Protein AF-A0A1B9IHD6-F1 (afdb_monomer)

pLDDT: mean 80.09, std 19.29, range [37.0, 97.44]

Solvent-accessible surface area (backbone atoms only — not comparable to full-atom values): 10256 Å² total; per-residue (Å²): 130,84,58,66,63,62,50,53,50,52,52,51,34,50,52,54,46,57,72,68,50,55,95,62,40,50,76,48,67,56,67,87,90,50,77,65,36,42,37,38,38,40,21,76,75,58,52,36,29,42,44,34,41,34,36,77,64,70,64,43,67,90,24,52,48,75,43,78,44,45,93,80,65,47,75,66,57,47,50,55,46,49,52,52,46,59,56,58,59,68,72,66,47,67,86,49,96,49,44,64,41,49,51,35,62,74,67,50,52,69,70,44,47,67,86,87,67,83,81,82,79,81,76,90,79,82,82,94,77,85,88,80,93,71,89,81,68,84,82,80,80,78,86,75,74,92,82,76,82,71,95,71,85,90,76,87,89,85,129

Mean predicted aligned error: 14.07 Å

Organism: NCBI:txid1331196

Nearest PDB structures (foldseek):
  8jhz-assembly1_A  TM=4.990E-01  e=2.707E+00  Paraclostridium sordellii
  4exr-assembly1_A-2  TM=3.591E-01  e=3.246E+00  Clostridioides difficile 630
  2dc4-assembly1_B  TM=3.440E-01  e=3.055E+00  Pyrococcus horikoshii
  6edw-assembly1_D  TM=2.847E-01  e=9.644E+00  Mycobacterium tuberculosis CDC1551

Foldseek 3Di:
DQDPVLLVLVVVLVVVLQVPADPQKDWDWDDGPDPFIWIKIAGPQQQKIKIWTAGRPPLDLVRIDIAIDGPDDDPVNRVVRVVLVVVLSVPQDSPDSRRPSVSCVPRPSVSRDHPPDDDPPPDDDDDDDDDDDDPPDPPDDDPDDPPPPPVDDDDDDDD

Structure (mmCIF, N/CA/C/O backbone):
data_AF-A0A1B9IHD6-F1
#
_entry.id   AF-A0A1B9IHD6-F1
#
loop_
_atom_site.group_PDB
_atom_site.id
_atom_site.type_symbol
_atom_site.label_atom_id
_atom_site.label_alt_id
_atom_site.label_comp_id
_atom_site.label_asym_id
_atom_site.label_entity_id
_atom_site.label_seq_id
_atom_site.pdbx_PDB_ins_code
_atom_site.Cartn_x
_atom_site.Cartn_y
_atom_site.Cartn_z
_atom_site.occupancy
_atom_site.B_iso_or_equiv
_atom_site.auth_seq_id
_atom_site.auth_comp_id
_atom_site.auth_asym_id
_atom_site.auth_atom_id
_atom_site.pdbx_PDB_model_num
ATOM 1 N N . MET A 1 1 ? 19.466 -14.348 -11.348 1.00 46.62 1 MET A N 1
ATOM 2 C CA . MET A 1 1 ? 20.097 -13.326 -10.492 1.00 46.62 1 MET A CA 1
ATOM 3 C C . MET A 1 1 ? 18.965 -12.397 -10.142 1.00 46.62 1 MET A C 1
ATOM 5 O O . MET A 1 1 ? 18.465 -11.751 -11.043 1.00 46.62 1 MET A O 1
ATOM 9 N N . VAL A 1 2 ? 18.446 -12.488 -8.920 1.00 53.19 2 VAL A N 1
ATOM 10 C CA . VAL A 1 2 ? 17.343 -11.626 -8.483 1.00 53.19 2 VAL A CA 1
ATOM 11 C C . VAL A 1 2 ? 17.921 -10.225 -8.366 1.00 53.19 2 VAL A C 1
ATOM 13 O O . VAL A 1 2 ? 18.936 -10.043 -7.688 1.00 53.19 2 VAL A O 1
ATOM 16 N N . ASP A 1 3 ? 17.364 -9.274 -9.105 1.00 63.50 3 ASP A N 1
ATOM 17 C CA . ASP A 1 3 ? 17.973 -7.961 -9.245 1.00 63.50 3 ASP A CA 1
ATOM 18 C C . ASP A 1 3 ? 17.914 -7.236 -7.907 1.00 63.50 3 ASP A C 1
ATOM 20 O O . ASP A 1 3 ? 16.843 -6.895 -7.410 1.00 63.50 3 ASP A O 1
ATOM 24 N N . LYS A 1 4 ? 19.085 -6.992 -7.314 1.00 68.81 4 LYS A N 1
ATOM 25 C CA . LYS A 1 4 ? 19.250 -6.141 -6.129 1.00 68.81 4 LYS A CA 1
ATOM 26 C C . LYS A 1 4 ? 18.485 -4.814 -6.280 1.00 68.81 4 LYS A C 1
ATOM 28 O O . LYS A 1 4 ? 17.885 -4.356 -5.320 1.00 68.81 4 LYS A O 1
ATOM 33 N N . ALA A 1 5 ? 18.417 -4.295 -7.508 1.00 70.62 5 ALA A N 1
ATOM 34 C CA . ALA A 1 5 ? 17.622 -3.129 -7.877 1.00 70.62 5 ALA A CA 1
ATOM 35 C C . ALA A 1 5 ? 16.144 -3.242 -7.461 1.00 70.62 5 ALA A C 1
ATOM 37 O O . ALA A 1 5 ? 15.618 -2.307 -6.887 1.00 70.62 5 ALA A O 1
ATOM 38 N N . THR A 1 6 ? 15.491 -4.396 -7.640 1.00 80.56 6 THR A N 1
ATOM 39 C CA . THR A 1 6 ? 14.076 -4.568 -7.240 1.00 80.56 6 THR A CA 1
ATOM 40 C C . THR A 1 6 ? 13.860 -4.527 -5.727 1.00 80.56 6 THR A C 1
ATOM 42 O O . THR A 1 6 ? 12.798 -4.112 -5.270 1.00 80.56 6 THR A O 1
ATOM 45 N N . HIS A 1 7 ? 14.859 -4.947 -4.944 1.00 82.31 7 HIS A N 1
ATOM 46 C CA . HIS A 1 7 ? 14.810 -4.850 -3.487 1.00 82.31 7 HIS A CA 1
ATOM 47 C C . HIS A 1 7 ? 15.068 -3.417 -3.013 1.00 82.31 7 HIS A C 1
ATOM 49 O O . HIS A 1 7 ? 14.398 -2.957 -2.095 1.00 82.31 7 HIS A O 1
ATOM 55 N N . ASP A 1 8 ? 16.010 -2.724 -3.653 1.00 85.12 8 ASP A N 1
ATOM 56 C CA . ASP A 1 8 ? 16.311 -1.322 -3.365 1.00 85.12 8 ASP A CA 1
ATOM 57 C C . ASP A 1 8 ? 15.113 -0.417 -3.756 1.00 85.12 8 ASP A C 1
ATOM 59 O O . ASP A 1 8 ? 14.762 0.498 -3.009 1.00 85.12 8 ASP A O 1
ATOM 63 N N . ASP A 1 9 ? 14.427 -0.719 -4.868 1.00 89.94 9 ASP A N 1
ATOM 64 C CA . ASP A 1 9 ? 13.202 -0.035 -5.315 1.00 89.94 9 ASP A CA 1
ATOM 65 C C . ASP A 1 9 ? 12.080 -0.165 -4.272 1.00 89.94 9 ASP A C 1
ATOM 67 O O . ASP A 1 9 ? 11.528 0.840 -3.826 1.00 89.94 9 ASP A O 1
ATOM 71 N N . ILE A 1 10 ? 11.764 -1.391 -3.825 1.00 92.56 10 ILE A N 1
ATOM 72 C CA . ILE A 1 10 ? 10.692 -1.595 -2.837 1.00 92.56 10 ILE A CA 1
ATOM 73 C C . ILE A 1 10 ? 11.039 -0.997 -1.473 1.00 92.56 10 ILE A C 1
ATOM 75 O O . ILE A 1 10 ? 10.157 -0.451 -0.813 1.00 92.56 10 ILE A O 1
ATOM 79 N N . ASP A 1 11 ? 12.303 -1.063 -1.049 1.00 93.25 11 ASP A N 1
ATOM 80 C CA . ASP A 1 11 ? 12.736 -0.455 0.210 1.00 93.25 11 ASP A CA 1
ATOM 81 C C . ASP A 1 11 ? 12.596 1.081 0.138 1.00 93.25 11 ASP A C 1
ATOM 83 O O . ASP A 1 11 ? 12.088 1.692 1.078 1.00 93.25 11 ASP A O 1
ATOM 87 N N . THR A 1 12 ? 12.908 1.695 -1.010 1.00 94.38 12 THR A N 1
ATOM 88 C CA . THR A 1 12 ? 12.672 3.131 -1.256 1.00 94.38 12 THR A CA 1
ATOM 89 C C . THR A 1 12 ? 11.180 3.477 -1.208 1.00 94.38 12 THR A C 1
ATOM 91 O O . THR A 1 12 ? 10.777 4.449 -0.569 1.00 94.38 12 THR A O 1
ATOM 94 N N . GLU A 1 13 ? 10.323 2.675 -1.843 1.00 95.88 13 GLU A N 1
ATOM 95 C CA . GLU A 1 13 ? 8.875 2.904 -1.802 1.00 95.88 13 GLU A CA 1
ATOM 96 C C . GLU A 1 13 ? 8.305 2.755 -0.394 1.00 95.88 13 GLU A C 1
ATOM 98 O O . GLU A 1 13 ? 7.447 3.540 0.004 1.00 95.88 13 GLU A O 1
ATOM 103 N N . LEU A 1 14 ? 8.805 1.806 0.396 1.00 95.62 14 LEU A N 1
ATOM 104 C CA . LEU A 1 14 ? 8.427 1.655 1.800 1.00 95.62 14 LEU A CA 1
ATOM 105 C C . LEU A 1 14 ? 8.790 2.885 2.638 1.00 95.62 14 LEU A C 1
ATOM 107 O O . LEU A 1 14 ? 8.002 3.294 3.498 1.00 95.62 14 LEU A O 1
ATOM 111 N N . GLU A 1 15 ? 9.934 3.518 2.377 1.00 96.38 15 GLU A N 1
ATOM 112 C CA . GLU A 1 15 ? 10.299 4.789 3.010 1.00 96.38 15 GLU A CA 1
ATOM 113 C C . GLU A 1 15 ? 9.331 5.919 2.623 1.00 96.38 15 GLU A C 1
ATOM 115 O O . GLU A 1 15 ? 8.877 6.672 3.490 1.00 96.38 15 GLU A O 1
ATOM 120 N N . LEU A 1 16 ? 8.937 6.008 1.349 1.00 97.31 16 LEU A N 1
ATOM 121 C CA . LEU A 1 16 ? 7.955 6.996 0.883 1.00 97.31 16 LEU A CA 1
ATOM 122 C C . LEU A 1 16 ? 6.565 6.765 1.494 1.00 97.31 16 LEU A C 1
ATOM 124 O O . LEU A 1 16 ? 5.927 7.710 1.970 1.00 97.31 16 LEU A O 1
ATOM 128 N N . ILE A 1 17 ? 6.107 5.509 1.520 1.00 96.88 17 ILE A N 1
ATOM 129 C CA . ILE A 1 17 ? 4.826 5.116 2.119 1.00 96.88 17 ILE A CA 1
ATOM 130 C C . ILE A 1 17 ? 4.837 5.461 3.606 1.00 96.88 17 ILE A C 1
ATOM 132 O O . ILE A 1 17 ? 3.937 6.156 4.068 1.00 96.88 17 ILE A O 1
ATOM 136 N N . SER A 1 18 ? 5.862 5.029 4.348 1.00 96.06 18 SER A N 1
ATOM 137 C CA . SER A 1 18 ? 5.968 5.286 5.790 1.00 96.06 18 SER A CA 1
ATOM 138 C C . SER A 1 18 ? 6.022 6.779 6.123 1.00 96.06 18 SER A C 1
ATOM 140 O O . SER A 1 18 ? 5.405 7.203 7.097 1.00 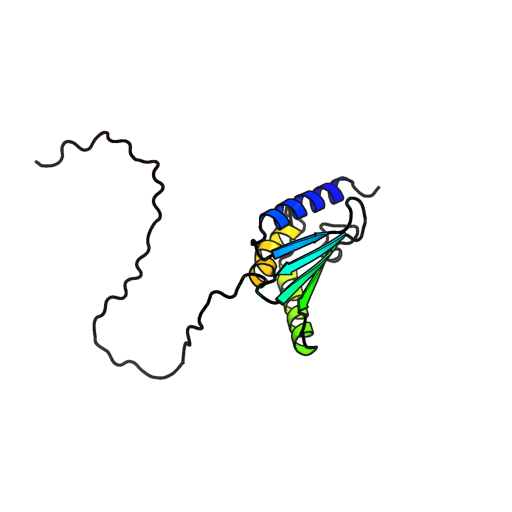96.06 18 SER A O 1
ATOM 142 N N . SER A 1 19 ? 6.671 7.586 5.281 1.00 96.44 19 SER A N 1
ATOM 143 C CA . SER A 1 19 ? 6.718 9.048 5.420 1.00 96.44 19 SER A CA 1
ATOM 144 C C . SER A 1 19 ? 5.376 9.735 5.138 1.00 96.44 19 SER A C 1
ATOM 146 O O . SER A 1 19 ? 5.167 10.868 5.567 1.00 96.44 19 SER A O 1
ATOM 148 N N . SER A 1 20 ? 4.476 9.066 4.415 1.00 95.38 20 SER A N 1
ATOM 149 C CA . SER A 1 20 ? 3.153 9.587 4.047 1.00 95.38 20 SER A CA 1
ATOM 150 C C . SER A 1 20 ? 2.046 9.174 5.018 1.00 95.38 20 SER A C 1
ATOM 152 O O . SER A 1 20 ? 0.921 9.658 4.894 1.00 95.38 20 SER A O 1
ATOM 154 N N . LEU A 1 21 ? 2.347 8.284 5.967 1.00 94.75 21 LEU A N 1
ATOM 155 C CA . LEU A 1 21 ? 1.380 7.816 6.951 1.00 94.75 21 LEU A CA 1
ATOM 156 C C . LEU A 1 21 ? 1.012 8.905 7.957 1.00 94.75 21 LEU A C 1
ATOM 158 O O . LEU A 1 21 ? 1.836 9.719 8.383 1.00 94.75 21 LEU A O 1
ATOM 162 N N . LEU A 1 22 ? -0.249 8.886 8.380 1.00 93.06 22 LEU A N 1
ATOM 163 C CA . LEU A 1 22 ? -0.729 9.739 9.458 1.00 93.06 22 LEU A CA 1
ATOM 164 C C . LEU A 1 22 ? -0.180 9.273 10.821 1.00 93.06 22 LEU A C 1
ATOM 166 O O . LEU A 1 22 ? 0.178 8.111 10.985 1.00 93.06 22 LEU A O 1
ATOM 170 N N . PRO A 1 23 ? -0.173 10.132 11.861 1.00 92.12 23 PRO A N 1
ATOM 171 C CA . PRO A 1 23 ? 0.338 9.753 13.184 1.00 92.12 23 PRO A CA 1
ATOM 172 C C . PRO A 1 23 ? -0.350 8.540 13.838 1.00 92.12 23 PRO A C 1
ATOM 174 O O . PRO A 1 23 ? 0.251 7.885 14.688 1.00 92.12 23 PRO A O 1
ATOM 177 N N . ALA A 1 24 ? -1.607 8.265 13.472 1.00 91.75 24 ALA A N 1
ATOM 178 C CA . ALA A 1 24 ? -2.390 7.121 13.951 1.00 91.75 24 ALA A CA 1
ATOM 179 C C . ALA A 1 24 ? -2.210 5.853 13.092 1.00 91.75 24 ALA A C 1
ATOM 181 O O . ALA A 1 24 ? -2.801 4.810 13.386 1.00 91.75 24 ALA A O 1
ATOM 182 N N . GLU A 1 25 ? -1.410 5.940 12.029 1.00 94.31 25 GLU A N 1
ATOM 183 C CA . GLU A 1 25 ? -1.130 4.861 11.093 1.00 94.31 25 GLU A CA 1
ATOM 184 C C . GLU A 1 25 ? 0.277 4.310 11.332 1.00 94.31 25 GLU A C 1
ATOM 186 O O . GLU A 1 25 ? 1.223 5.035 11.645 1.00 94.31 25 GLU A O 1
ATOM 191 N N . ARG A 1 26 ? 0.425 2.991 11.211 1.00 94.31 26 ARG A N 1
ATOM 192 C CA . ARG A 1 26 ? 1.698 2.300 11.440 1.00 94.31 26 ARG A CA 1
ATOM 193 C C . ARG A 1 26 ? 1.961 1.308 10.326 1.00 94.31 26 ARG A C 1
ATOM 195 O O . ARG A 1 26 ? 1.081 0.505 10.021 1.00 94.31 26 ARG A O 1
ATOM 202 N N . LEU A 1 27 ? 3.179 1.342 9.788 1.00 96.38 27 LEU A N 1
ATOM 203 C CA . LEU A 1 27 ? 3.693 0.371 8.827 1.00 96.38 27 LEU A CA 1
ATOM 204 C C . LEU A 1 27 ? 4.585 -0.652 9.530 1.00 96.38 27 LEU A C 1
ATOM 206 O O . LEU A 1 27 ? 5.470 -0.285 10.304 1.00 96.38 27 LEU A O 1
ATOM 210 N N . THR A 1 28 ? 4.393 -1.924 9.211 1.00 95.56 28 THR A N 1
ATOM 211 C CA . THR A 1 28 ? 5.326 -3.007 9.532 1.00 95.56 28 THR A CA 1
ATOM 212 C C . THR A 1 28 ? 5.640 -3.786 8.265 1.00 95.56 28 THR A C 1
ATOM 214 O O . THR A 1 28 ? 4.727 -4.101 7.508 1.00 95.56 28 THR A O 1
ATOM 217 N N . SER A 1 29 ? 6.909 -4.109 8.032 1.00 93.94 29 SER A N 1
ATOM 218 C CA . SER A 1 29 ? 7.351 -4.880 6.868 1.00 93.94 29 SER A CA 1
ATOM 219 C C . SER A 1 29 ? 8.251 -6.048 7.272 1.00 93.94 29 SER A C 1
ATOM 221 O O . SER A 1 29 ? 8.866 -6.041 8.341 1.00 93.94 29 SER A O 1
ATOM 223 N N . SER A 1 30 ? 8.318 -7.069 6.418 1.00 90.62 30 SER A N 1
ATOM 224 C CA . SER A 1 30 ? 9.293 -8.156 6.535 1.00 90.62 30 SER A CA 1
ATOM 225 C C . SER A 1 30 ? 10.723 -7.686 6.225 1.00 90.62 30 SER A C 1
ATOM 227 O O . SER A 1 30 ? 10.933 -6.639 5.610 1.00 90.62 30 SER A O 1
ATOM 229 N N . GLU A 1 31 ? 11.716 -8.486 6.628 1.00 86.69 31 GLU A N 1
ATOM 230 C CA . GLU A 1 31 ? 13.141 -8.157 6.485 1.00 86.69 31 GLU A CA 1
ATOM 231 C C . GLU A 1 31 ? 13.563 -7.846 5.041 1.00 86.69 31 GLU A C 1
ATOM 233 O O . GLU A 1 31 ? 13.127 -8.499 4.080 1.00 86.69 31 GLU A O 1
ATOM 238 N N . SER A 1 32 ? 14.478 -6.879 4.910 1.00 85.00 32 SER A N 1
ATOM 239 C CA . SER A 1 32 ? 15.085 -6.519 3.632 1.00 85.00 32 SER A CA 1
ATOM 240 C C . SER A 1 32 ? 15.811 -7.675 2.957 1.00 85.00 32 SER A C 1
ATOM 242 O O . SER A 1 32 ? 16.500 -8.459 3.602 1.00 85.00 32 SER A O 1
ATOM 244 N N . GLY A 1 33 ? 15.652 -7.784 1.635 1.00 82.12 33 GLY A N 1
ATOM 245 C CA . GLY A 1 33 ? 16.302 -8.827 0.833 1.00 82.12 33 GLY A CA 1
ATOM 246 C C . GLY A 1 33 ? 15.580 -10.181 0.786 1.00 82.12 33 GLY A C 1
ATOM 247 O O . GLY A 1 33 ? 16.141 -11.131 0.242 1.00 82.12 33 GLY A O 1
ATOM 248 N N . SER A 1 34 ? 14.375 -10.294 1.357 1.00 85.69 34 SER A N 1
ATOM 249 C CA . SER A 1 34 ? 13.582 -11.531 1.342 1.00 85.69 34 SER A CA 1
ATOM 250 C C . SER A 1 34 ? 12.297 -11.391 0.520 1.00 85.69 3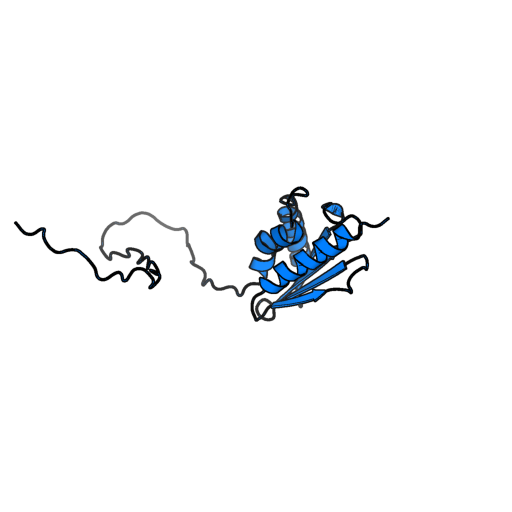4 SER A C 1
ATOM 252 O O . SER A 1 34 ? 11.670 -10.334 0.516 1.00 85.69 34 SER A O 1
ATOM 254 N N . TRP A 1 35 ? 11.904 -12.467 -0.170 1.00 88.62 35 TRP A N 1
ATOM 255 C CA . TRP A 1 35 ? 10.606 -12.596 -0.839 1.00 88.62 35 TRP A CA 1
ATOM 256 C C . TRP A 1 35 ? 9.792 -13.739 -0.210 1.00 88.62 35 TRP A C 1
ATOM 258 O O . TRP A 1 35 ? 10.380 -14.759 0.164 1.00 88.62 35 TRP A O 1
ATOM 268 N N . PRO A 1 36 ? 8.453 -13.629 -0.151 1.00 92.44 36 PRO A N 1
ATOM 269 C CA . PRO A 1 36 ? 7.670 -12.425 -0.429 1.00 92.44 36 PRO A CA 1
ATOM 270 C C . PRO A 1 36 ? 7.896 -11.330 0.622 1.00 92.44 36 PRO A C 1
ATOM 272 O O . PRO A 1 36 ? 8.151 -11.616 1.793 1.00 92.44 36 PRO A O 1
ATOM 275 N N . ARG A 1 37 ? 7.759 -10.071 0.206 1.00 92.88 37 ARG A N 1
ATOM 276 C CA . ARG A 1 37 ? 7.709 -8.921 1.105 1.00 92.88 37 ARG A CA 1
ATOM 277 C C . ARG A 1 37 ? 6.289 -8.751 1.608 1.00 92.88 37 ARG A C 1
ATOM 279 O O . ARG A 1 37 ? 5.375 -8.488 0.829 1.00 92.88 37 ARG A O 1
ATOM 286 N N . VAL A 1 38 ? 6.113 -8.903 2.912 1.00 95.81 38 VAL A N 1
ATOM 287 C CA . VAL A 1 38 ? 4.820 -8.702 3.567 1.00 95.81 38 VAL A CA 1
ATOM 288 C C . VAL A 1 38 ? 4.839 -7.342 4.239 1.00 95.81 38 VAL A C 1
ATOM 290 O O . VAL A 1 38 ? 5.748 -7.055 5.016 1.00 95.81 38 VAL A O 1
ATOM 293 N N . ILE A 1 39 ? 3.861 -6.506 3.908 1.00 96.62 39 ILE A N 1
ATOM 294 C CA . ILE A 1 39 ? 3.733 -5.133 4.385 1.00 96.62 39 ILE A CA 1
ATOM 295 C C . ILE A 1 39 ? 2.338 -4.986 4.978 1.00 96.62 39 ILE A C 1
ATOM 297 O O . ILE A 1 39 ? 1.335 -5.233 4.314 1.00 96.62 39 ILE A O 1
ATOM 301 N N . ASP A 1 40 ? 2.272 -4.555 6.224 1.00 97.00 40 ASP A N 1
ATOM 302 C CA . ASP A 1 40 ? 1.033 -4.316 6.946 1.00 97.00 40 ASP A CA 1
ATOM 303 C C . ASP A 1 40 ? 0.955 -2.844 7.335 1.00 97.00 40 ASP A C 1
ATOM 305 O O . ASP A 1 40 ? 1.877 -2.304 7.947 1.00 97.00 40 ASP A O 1
ATOM 309 N N . ILE A 1 41 ? -0.156 -2.197 6.990 1.00 96.62 41 ILE A N 1
ATOM 310 C CA . ILE A 1 41 ? -0.459 -0.825 7.396 1.00 96.62 41 ILE A CA 1
ATOM 3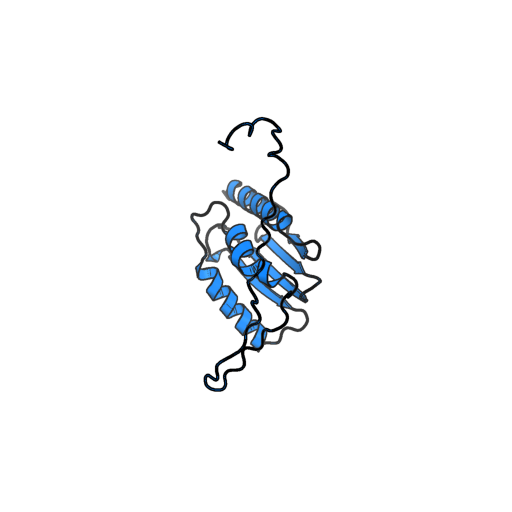11 C C . ILE A 1 41 ? -1.722 -0.865 8.240 1.00 96.62 41 ILE A C 1
ATOM 313 O O . ILE A 1 41 ? -2.786 -1.265 7.774 1.00 96.62 41 ILE A O 1
ATOM 317 N N . THR A 1 42 ? -1.614 -0.462 9.496 1.00 94.31 42 THR A N 1
ATOM 318 C CA . THR A 1 42 ? -2.723 -0.484 10.457 1.00 94.31 42 THR A CA 1
ATOM 319 C C . THR A 1 42 ? -3.080 0.934 10.868 1.00 94.31 42 THR A C 1
ATOM 321 O O . THR A 1 42 ? -2.183 1.754 11.044 1.00 94.31 42 THR A O 1
ATOM 324 N N . SER A 1 43 ? -4.373 1.220 11.026 1.00 91.38 43 SER A N 1
ATOM 325 C CA . SER A 1 43 ? -4.865 2.504 11.533 1.00 91.38 43 SER A CA 1
ATOM 326 C C . SER A 1 43 ? -5.665 2.295 12.814 1.00 91.38 43 SER A C 1
ATOM 328 O O . SER A 1 43 ? -6.609 1.497 12.862 1.00 91.38 43 SER A O 1
ATOM 330 N N . GLU A 1 44 ? -5.282 3.017 13.867 1.00 87.00 44 GLU A N 1
ATOM 331 C CA . GLU A 1 44 ? -5.978 2.982 15.157 1.00 87.00 44 GLU A CA 1
ATOM 332 C C . GLU A 1 44 ? -7.358 3.672 15.080 1.00 87.00 44 GLU A C 1
ATOM 334 O O . GLU A 1 44 ? -8.277 3.298 15.815 1.00 87.00 44 GLU A O 1
ATOM 339 N N . ASP A 1 45 ? -7.539 4.602 14.135 1.00 87.19 45 ASP A N 1
ATOM 340 C CA . ASP A 1 45 ? -8.737 5.440 14.021 1.00 87.19 45 ASP A CA 1
ATOM 341 C C . ASP A 1 45 ? -9.903 4.734 13.311 1.00 87.19 45 ASP A C 1
ATOM 343 O O . ASP A 1 45 ? -11.047 4.785 13.771 1.00 87.19 45 ASP A O 1
ATOM 347 N N . CYS A 1 46 ? -9.640 4.053 12.190 1.00 84.12 46 CYS A N 1
ATOM 348 C CA . CYS A 1 46 ? -10.695 3.475 11.345 1.00 84.12 46 CYS A CA 1
ATOM 349 C C . CYS A 1 46 ? -10.897 1.961 11.535 1.00 84.12 46 CYS A C 1
ATOM 351 O O . CYS A 1 46 ? -11.822 1.388 10.957 1.00 84.12 46 CYS A O 1
ATOM 353 N N . LYS A 1 47 ? -10.068 1.298 12.360 1.00 85.12 47 LYS A N 1
ATOM 354 C CA . LYS A 1 47 ? -10.072 -0.167 12.592 1.00 85.12 47 LYS A CA 1
ATOM 355 C C . LYS A 1 47 ? -9.898 -1.009 11.318 1.00 85.12 47 LYS A C 1
ATOM 357 O O . LYS A 1 47 ? -10.169 -2.217 11.345 1.00 85.12 47 LYS A O 1
ATOM 362 N N . LEU A 1 48 ? -9.469 -0.383 10.225 1.00 91.44 48 LEU A N 1
ATOM 363 C CA . LEU A 1 48 ? -9.055 -1.040 8.997 1.00 91.44 48 LEU A CA 1
ATOM 364 C C . LEU A 1 48 ? -7.538 -1.224 9.004 1.00 91.44 48 LEU A C 1
ATOM 366 O O . LEU A 1 48 ? -6.787 -0.471 9.630 1.00 91.44 48 LEU A O 1
ATOM 370 N N . SER A 1 49 ? -7.094 -2.237 8.280 1.00 94.44 49 SER A N 1
ATOM 371 C CA . SER A 1 49 ? -5.692 -2.477 7.994 1.00 94.44 49 SER A CA 1
ATOM 372 C C . SER A 1 49 ? -5.521 -2.928 6.553 1.00 94.44 49 SER A C 1
ATOM 374 O O . SER A 1 49 ? -6.353 -3.663 6.022 1.00 94.44 49 SER A O 1
ATOM 376 N N . LEU A 1 50 ? -4.431 -2.513 5.928 1.00 96.62 50 LEU A N 1
ATOM 377 C CA . LEU A 1 50 ? -3.999 -2.985 4.623 1.00 96.62 50 LEU A CA 1
ATOM 378 C C . LEU A 1 50 ? -2.943 -4.061 4.829 1.00 96.62 50 LEU A C 1
ATOM 380 O O . LEU A 1 50 ? -1.999 -3.857 5.582 1.00 96.62 50 LEU A O 1
ATOM 384 N N . HIS A 1 51 ? -3.110 -5.182 4.146 1.00 97.00 51 HIS A N 1
ATOM 385 C CA . HIS A 1 51 ? -2.144 -6.265 4.091 1.00 97.00 51 HIS A CA 1
ATOM 386 C C . HIS A 1 51 ? -1.696 -6.416 2.644 1.00 97.00 51 HIS A C 1
ATOM 388 O O . HIS A 1 51 ? -2.504 -6.743 1.775 1.00 97.00 51 HIS A O 1
ATOM 394 N N . ILE A 1 52 ? -0.428 -6.138 2.381 1.00 97.44 52 ILE A N 1
ATOM 395 C CA . ILE A 1 52 ? 0.167 -6.176 1.055 1.00 97.44 52 ILE A CA 1
ATOM 396 C C . ILE A 1 52 ? 1.204 -7.291 1.030 1.00 97.44 52 ILE A C 1
ATOM 398 O O . ILE A 1 52 ? 2.097 -7.351 1.872 1.00 97.44 52 ILE A O 1
ATOM 402 N N . ASN A 1 53 ? 1.088 -8.170 0.046 1.00 96.69 53 ASN A N 1
ATOM 403 C CA . ASN A 1 53 ? 2.063 -9.202 -0.241 1.00 96.69 53 ASN A CA 1
ATOM 404 C C . ASN A 1 53 ? 2.670 -8.918 -1.613 1.00 96.69 53 ASN A C 1
ATOM 406 O O . ASN A 1 53 ? 1.957 -8.873 -2.615 1.00 96.69 53 ASN A O 1
ATOM 410 N N . VAL A 1 54 ? 3.978 -8.701 -1.636 1.00 95.56 54 VAL A N 1
ATOM 411 C CA . VAL A 1 54 ? 4.740 -8.486 -2.858 1.00 95.56 54 VAL A CA 1
ATOM 412 C C . VAL A 1 54 ? 5.660 -9.674 -3.076 1.00 95.56 54 VAL A C 1
ATOM 414 O O . VAL A 1 54 ? 6.548 -9.949 -2.273 1.00 95.56 54 VAL A O 1
ATOM 417 N N . ASN A 1 55 ? 5.444 -10.388 -4.169 1.00 93.88 55 ASN A N 1
ATOM 418 C CA . ASN A 1 55 ? 6.227 -11.547 -4.560 1.00 93.88 55 ASN A CA 1
ATOM 419 C C . ASN A 1 55 ? 7.453 -11.147 -5.390 1.00 93.88 55 ASN A C 1
ATOM 421 O O . ASN A 1 55 ? 7.620 -10.000 -5.808 1.00 93.88 55 ASN A O 1
ATOM 425 N N . GLU A 1 56 ? 8.301 -12.138 -5.656 1.00 90.31 56 GLU A N 1
ATOM 426 C CA . GLU A 1 56 ? 9.375 -12.007 -6.634 1.00 90.31 56 GLU A CA 1
ATOM 427 C C . GLU A 1 56 ? 8.806 -11.611 -8.013 1.00 90.31 56 GLU A C 1
ATOM 429 O O . GLU A 1 56 ? 7.751 -12.097 -8.421 1.00 90.31 56 GLU A O 1
ATOM 434 N N . GLY A 1 57 ? 9.502 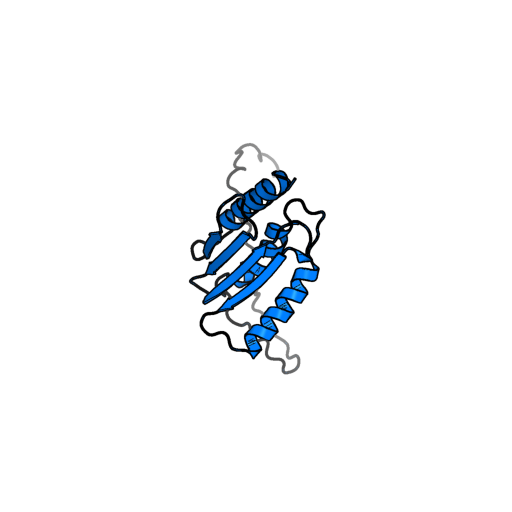-10.721 -8.729 1.00 87.31 57 GLY A N 1
ATOM 435 C CA . GLY A 1 57 ? 8.991 -10.116 -9.970 1.00 87.31 57 GLY A CA 1
ATOM 436 C C . GLY A 1 57 ? 8.246 -8.795 -9.757 1.00 87.31 57 GLY A C 1
ATOM 437 O O . GLY A 1 57 ? 7.417 -8.413 -10.582 1.00 87.31 57 GLY A O 1
ATOM 438 N N . TYR A 1 58 ? 8.538 -8.107 -8.649 1.00 88.38 58 TYR A N 1
ATOM 439 C CA . TYR A 1 58 ? 8.033 -6.772 -8.342 1.00 88.38 58 TYR A CA 1
ATOM 440 C C . TYR A 1 58 ? 8.122 -5.810 -9.542 1.00 88.38 58 TYR A C 1
ATOM 442 O O . TYR A 1 58 ? 9.069 -5.884 -10.325 1.00 88.38 58 TYR A O 1
ATOM 450 N N . ARG A 1 59 ? 7.131 -4.910 -9.639 1.00 88.12 59 ARG A N 1
ATOM 451 C CA . ARG A 1 59 ? 6.666 -4.111 -10.798 1.00 88.12 59 ARG A CA 1
ATOM 452 C C . ARG A 1 59 ? 5.563 -4.763 -11.628 1.00 88.12 59 ARG A C 1
ATOM 454 O O . ARG A 1 59 ? 4.675 -4.041 -12.075 1.00 88.12 59 ARG A O 1
ATOM 461 N N . VAL A 1 60 ? 5.537 -6.092 -11.752 1.00 92.56 60 VAL A N 1
ATOM 462 C CA . VAL A 1 60 ? 4.408 -6.774 -12.406 1.00 92.56 60 VAL A CA 1
ATOM 463 C C . VAL A 1 60 ? 3.194 -6.746 -11.487 1.00 92.56 60 VAL A C 1
ATOM 465 O O . VAL A 1 60 ? 3.294 -7.106 -10.312 1.00 92.56 60 VAL A O 1
ATOM 468 N N . LYS A 1 61 ? 2.030 -6.367 -12.022 1.00 93.44 61 LYS A N 1
ATOM 469 C CA . LYS A 1 61 ? 0.784 -6.294 -11.240 1.00 93.44 61 LYS A CA 1
ATOM 470 C C . LYS A 1 61 ? 0.488 -7.586 -10.470 1.00 93.44 61 LYS A C 1
ATOM 472 O O . LYS A 1 61 ? 0.127 -7.539 -9.299 1.00 93.44 61 LYS A O 1
ATOM 477 N N . ASP A 1 62 ? 0.657 -8.731 -11.125 1.00 94.44 62 ASP A N 1
ATOM 478 C CA . ASP A 1 62 ? 0.349 -10.050 -10.562 1.00 94.44 62 ASP A CA 1
ATOM 479 C C . ASP A 1 62 ? 1.297 -10.460 -9.422 1.00 94.44 62 ASP A C 1
ATOM 481 O O . ASP A 1 62 ? 0.976 -11.361 -8.647 1.00 94.44 62 ASP A O 1
ATOM 485 N N . ALA A 1 63 ? 2.446 -9.789 -9.278 1.00 94.06 63 ALA A N 1
ATOM 486 C CA . ALA A 1 63 ? 3.337 -9.992 -8.142 1.00 94.06 63 ALA A CA 1
ATOM 487 C C . ALA A 1 63 ? 2.819 -9.305 -6.867 1.00 94.06 63 ALA A C 1
ATOM 489 O O . ALA A 1 63 ? 3.292 -9.633 -5.781 1.00 94.06 63 ALA A O 1
ATOM 490 N N . VAL A 1 64 ? 1.852 -8.384 -6.968 1.00 96.25 64 VAL A N 1
ATOM 491 C CA . VAL A 1 64 ? 1.351 -7.576 -5.850 1.00 96.25 64 VAL A CA 1
ATOM 492 C C . VAL A 1 64 ? -0.088 -7.950 -5.512 1.00 96.25 64 VAL A C 1
ATOM 494 O O . VAL A 1 64 ? -1.016 -7.756 -6.295 1.00 96.25 64 VAL A O 1
ATOM 497 N N . GLN A 1 65 ? -0.292 -8.420 -4.288 1.00 96.88 65 GLN A N 1
ATOM 498 C CA . GLN A 1 65 ? -1.608 -8.677 -3.721 1.00 96.88 65 GLN A CA 1
ATOM 499 C C . GLN A 1 65 ? -1.875 -7.688 -2.590 1.00 96.88 65 GLN A C 1
ATOM 501 O O . GLN A 1 65 ? -1.093 -7.592 -1.650 1.00 96.88 65 GLN A O 1
ATOM 506 N N . ILE A 1 66 ? -2.998 -6.976 -2.663 1.00 96.81 66 ILE A N 1
ATOM 507 C CA . ILE A 1 66 ? -3.458 -6.058 -1.617 1.00 96.81 66 ILE A CA 1
ATOM 508 C C . ILE A 1 66 ? -4.746 -6.621 -1.019 1.00 96.81 66 ILE A C 1
ATOM 510 O O . ILE A 1 66 ? -5.633 -7.079 -1.734 1.00 96.81 66 ILE A O 1
ATOM 514 N N . GLU A 1 67 ? -4.869 -6.576 0.299 1.00 96.31 67 GLU A N 1
ATOM 515 C CA . GLU A 1 67 ? -6.070 -6.973 1.023 1.00 96.31 67 GLU A CA 1
ATOM 516 C C . GLU A 1 67 ? -6.425 -5.917 2.064 1.00 96.31 67 GLU A C 1
ATOM 518 O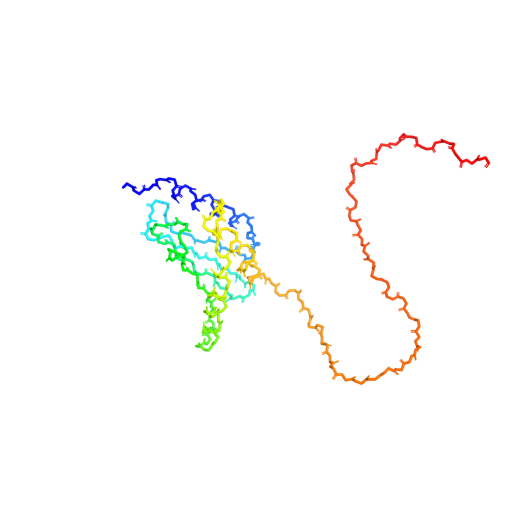 O . GLU A 1 67 ? -5.577 -5.476 2.836 1.00 96.31 67 GLU A O 1
ATOM 523 N N . VAL A 1 68 ? -7.703 -5.547 2.131 1.00 95.31 68 VAL A N 1
ATOM 524 C CA . VAL A 1 68 ? -8.234 -4.718 3.217 1.00 95.31 68 VAL A CA 1
ATOM 525 C C . VAL A 1 68 ? -8.817 -5.646 4.275 1.00 95.31 68 VAL A C 1
ATOM 527 O O . VAL A 1 68 ? -9.639 -6.509 3.967 1.00 95.31 68 VAL A O 1
ATOM 530 N N . LYS A 1 69 ? -8.395 -5.480 5.525 1.00 94.19 69 LYS A N 1
ATOM 531 C CA . LYS A 1 69 ? -8.834 -6.271 6.678 1.00 94.19 69 LYS A CA 1
ATOM 532 C C . LYS A 1 69 ? -9.440 -5.353 7.736 1.00 94.19 69 LYS A C 1
ATOM 534 O O . LYS A 1 69 ? -9.078 -4.188 7.850 1.00 94.19 69 LYS A O 1
ATOM 539 N N . SER A 1 70 ? -10.3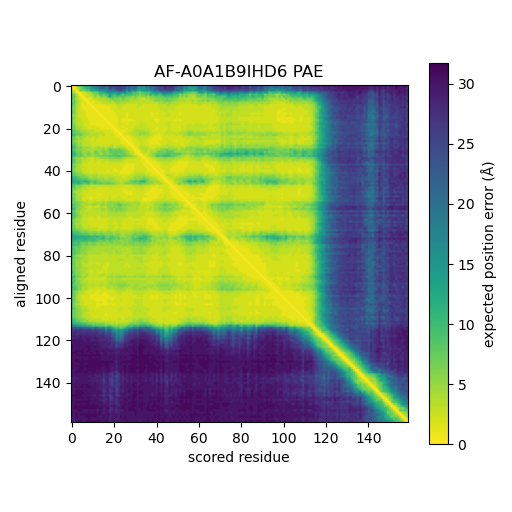75 -5.882 8.523 1.00 91.38 70 SER A N 1
ATOM 540 C CA . SER A 1 70 ? -10.903 -5.215 9.716 1.00 91.38 70 SER A CA 1
ATOM 541 C C . SER A 1 70 ? -11.158 -6.243 10.814 1.00 91.38 70 SER A C 1
ATOM 543 O O . SER A 1 70 ? -11.420 -7.416 10.536 1.00 91.38 70 SER A O 1
ATOM 545 N N . LYS A 1 71 ? -11.102 -5.811 12.080 1.00 85.81 71 LYS A N 1
ATOM 546 C CA . LYS A 1 71 ? -11.281 -6.704 13.240 1.00 85.81 71 LYS A CA 1
ATOM 547 C C . LYS A 1 71 ? -12.663 -7.375 13.286 1.00 85.81 71 LYS A C 1
ATOM 549 O O . LYS A 1 71 ? -12.806 -8.426 13.903 1.00 85.81 71 LYS A O 1
ATOM 554 N N . SER A 1 72 ? -13.673 -6.767 12.669 1.00 86.25 72 SER A N 1
ATOM 555 C CA . SER A 1 72 ? -15.065 -7.233 12.688 1.00 86.25 72 SER A CA 1
ATOM 556 C C . SER A 1 72 ? -15.645 -7.443 11.288 1.00 86.25 72 SER A C 1
ATOM 558 O O . SER A 1 72 ? -16.861 -7.391 11.133 1.00 86.25 72 SER A O 1
ATOM 560 N N . MET A 1 73 ? -14.796 -7.652 10.276 1.00 89.75 73 MET A N 1
ATOM 561 C CA . MET A 1 73 ? -15.235 -7.735 8.883 1.00 89.75 73 MET A CA 1
ATOM 562 C C . MET A 1 73 ? -16.095 -8.976 8.635 1.00 89.75 73 MET A C 1
ATOM 564 O O . MET A 1 73 ? -15.661 -10.108 8.862 1.00 89.75 73 MET A O 1
ATOM 568 N N . GLY A 1 74 ? -17.309 -8.762 8.129 1.00 91.25 74 GLY A N 1
ATOM 569 C CA . GLY A 1 74 ? -18.181 -9.842 7.671 1.00 91.25 74 GLY A CA 1
ATOM 570 C C . GLY A 1 74 ? -17.736 -10.426 6.324 1.00 91.25 74 GLY A C 1
ATOM 571 O O . GLY A 1 74 ? -16.982 -9.812 5.574 1.00 91.25 74 GLY A O 1
ATOM 572 N N . ARG A 1 75 ? -18.250 -11.611 5.963 1.00 91.06 75 ARG A N 1
ATOM 573 C CA . ARG A 1 75 ? -17.943 -12.261 4.670 1.00 91.06 75 ARG A CA 1
ATOM 574 C C . ARG A 1 75 ? -18.376 -11.422 3.460 1.00 91.06 75 ARG A C 1
ATOM 576 O O . ARG A 1 75 ? -17.678 -11.395 2.447 1.00 91.06 75 ARG A O 1
ATOM 583 N N . GLU A 1 76 ? -19.531 -10.770 3.557 1.00 90.56 76 GLU A N 1
ATOM 584 C CA . GLU A 1 76 ? -20.063 -9.906 2.498 1.00 90.56 76 GLU A CA 1
ATOM 585 C C . GLU A 1 76 ? -19.208 -8.643 2.337 1.00 90.56 76 GLU A C 1
ATOM 587 O O . GLU A 1 76 ? -18.766 -8.340 1.232 1.00 90.56 76 GLU A O 1
ATOM 592 N N . GLU A 1 77 ? -18.867 -7.980 3.446 1.00 89.12 77 GLU A N 1
ATOM 593 C CA . GLU A 1 77 ? -17.963 -6.824 3.447 1.00 89.12 77 GLU A CA 1
ATOM 594 C C . GLU A 1 77 ? -16.588 -7.172 2.875 1.00 89.12 77 GLU A C 1
ATOM 596 O O . GLU A 1 77 ? -16.070 -6.432 2.042 1.00 89.12 77 GLU A O 1
ATOM 601 N N . ALA A 1 78 ? -16.023 -8.321 3.261 1.00 90.94 78 ALA A N 1
ATOM 602 C CA . ALA A 1 78 ? -14.755 -8.812 2.729 1.00 90.94 78 ALA A CA 1
ATOM 603 C C . ALA A 1 78 ? -14.803 -8.988 1.204 1.00 90.94 78 ALA A C 1
ATOM 605 O O . ALA A 1 78 ? -13.859 -8.634 0.501 1.00 90.94 78 ALA A O 1
ATOM 606 N N . SER A 1 79 ? -15.922 -9.502 0.686 1.00 92.50 79 SER A N 1
ATOM 607 C CA . SER A 1 79 ? -16.120 -9.689 -0.755 1.00 92.50 79 SER A CA 1
ATOM 608 C C . SER A 1 79 ? -16.232 -8.344 -1.478 1.00 92.50 79 SER A C 1
ATOM 610 O O . SER A 1 79 ? -15.590 -8.152 -2.507 1.00 92.50 79 SER A O 1
ATOM 612 N N . GLY A 1 80 ? -16.965 -7.386 -0.901 1.00 92.31 80 GLY A N 1
ATOM 613 C CA . GLY A 1 80 ? -17.060 -6.029 -1.442 1.00 92.31 80 GLY A CA 1
ATOM 614 C C . GLY A 1 80 ? -15.725 -5.278 -1.411 1.00 92.31 80 GLY A C 1
ATOM 615 O O . GLY A 1 80 ? -15.408 -4.534 -2.335 1.00 92.31 80 GLY A O 1
ATOM 616 N N . TRP A 1 81 ? -14.901 -5.483 -0.380 1.00 94.50 81 TRP A N 1
ATOM 617 C CA . TRP A 1 81 ? -13.543 -4.938 -0.346 1.00 94.50 81 TRP A CA 1
ATOM 618 C C . TRP A 1 81 ? -12.639 -5.569 -1.393 1.00 94.50 81 TRP A C 1
ATOM 620 O O . TRP A 1 81 ? -11.912 -4.840 -2.061 1.00 94.50 81 TRP A O 1
ATOM 630 N N . LYS A 1 82 ? -12.718 -6.889 -1.587 1.00 94.31 82 LYS A N 1
ATOM 631 C CA . LYS A 1 82 ? -11.965 -7.578 -2.636 1.00 94.31 82 LYS A CA 1
ATOM 632 C C . LYS A 1 82 ? -12.294 -7.021 -4.023 1.00 94.31 82 LYS A C 1
ATOM 634 O O . LYS A 1 82 ? -11.380 -6.693 -4.770 1.00 94.31 82 LYS A O 1
ATOM 639 N N . GLU A 1 83 ? -13.577 -6.842 -4.334 1.00 95.62 83 GLU A N 1
ATOM 640 C CA . GLU A 1 83 ? -14.010 -6.247 -5.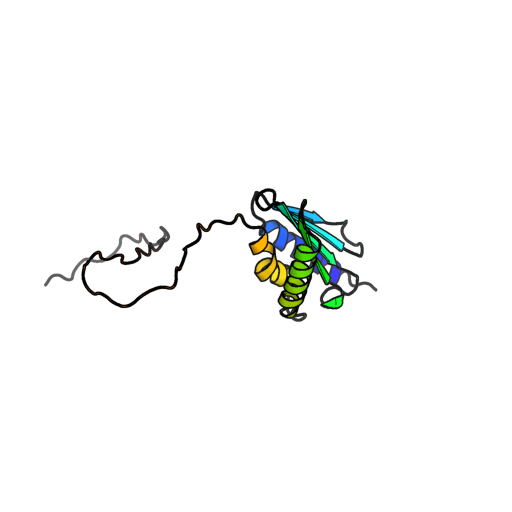605 1.00 95.62 83 GLU A CA 1
ATOM 641 C C . GLU A 1 83 ? -13.478 -4.815 -5.776 1.00 95.62 83 GLU A C 1
ATOM 643 O O . GLU A 1 83 ? -12.953 -4.468 -6.834 1.00 95.62 83 GLU A O 1
ATOM 648 N N . ARG A 1 84 ? -13.536 -3.989 -4.720 1.00 94.50 84 ARG A N 1
ATOM 649 C CA . ARG A 1 84 ? -12.963 -2.633 -4.749 1.00 94.50 84 ARG A CA 1
ATOM 650 C C . ARG A 1 84 ? -11.455 -2.650 -4.969 1.00 94.50 84 ARG A C 1
ATOM 652 O O . ARG A 1 84 ? -10.961 -1.847 -5.751 1.00 94.50 84 ARG A O 1
ATOM 659 N N . VAL A 1 85 ? -10.722 -3.542 -4.304 1.00 96.06 85 VAL A N 1
ATOM 660 C CA . VAL A 1 85 ? -9.274 -3.684 -4.512 1.00 96.06 85 VAL A CA 1
ATOM 661 C C . VAL A 1 85 ? -8.990 -4.062 -5.964 1.00 96.06 85 VAL A C 1
ATOM 663 O O . VAL A 1 85 ? -8.173 -3.406 -6.603 1.00 96.06 85 VAL A O 1
ATOM 666 N N . GLU A 1 86 ? -9.683 -5.065 -6.508 1.00 95.56 86 GLU A N 1
ATOM 667 C CA . GLU A 1 86 ? -9.525 -5.484 -7.905 1.00 95.56 86 GLU A CA 1
ATOM 668 C C . GLU A 1 86 ? -9.825 -4.341 -8.883 1.00 95.56 86 GLU A C 1
ATOM 670 O O . GLU A 1 86 ? -9.108 -4.166 -9.871 1.00 95.56 86 GLU A O 1
ATOM 675 N N . GLU A 1 87 ? -10.846 -3.528 -8.595 1.00 96.06 87 GLU A N 1
ATOM 676 C CA . GLU A 1 87 ? -11.165 -2.321 -9.356 1.00 96.06 87 GLU A CA 1
ATOM 677 C C . GLU A 1 87 ? -10.015 -1.306 -9.313 1.00 96.06 87 GLU A C 1
ATOM 679 O O . GLU A 1 87 ? -9.578 -0.848 -10.369 1.00 96.06 87 GLU A O 1
ATOM 684 N N . LYS A 1 88 ? -9.493 -0.969 -8.124 1.00 95.50 88 LYS A N 1
ATOM 685 C CA . LYS A 1 88 ? -8.403 0.014 -7.982 1.00 95.50 88 LYS A CA 1
ATOM 686 C C . LYS A 1 88 ? -7.099 -0.480 -8.591 1.00 95.50 88 LYS A C 1
ATOM 688 O O . LYS A 1 88 ? -6.426 0.281 -9.275 1.00 95.50 88 LYS A O 1
ATOM 693 N N . MET A 1 89 ? -6.804 -1.772 -8.477 1.00 95.75 89 MET A N 1
ATOM 694 C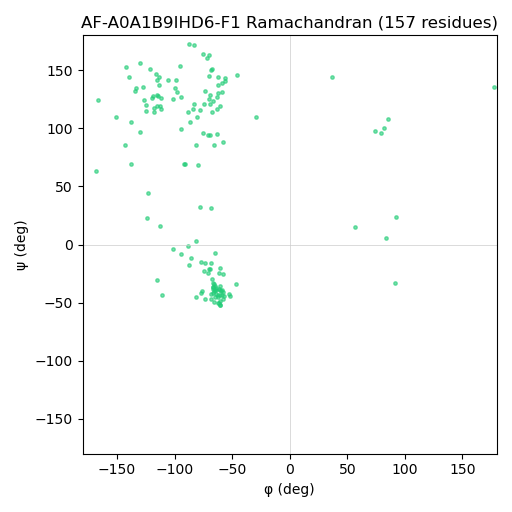 CA . MET A 1 89 ? -5.639 -2.399 -9.104 1.00 95.75 89 MET A CA 1
ATOM 695 C C . MET A 1 89 ? -5.684 -2.378 -10.644 1.00 95.75 89 MET A C 1
ATOM 697 O O . MET A 1 89 ? -4.704 -2.747 -11.288 1.00 95.75 89 MET A O 1
ATOM 701 N N . LYS A 1 90 ? -6.784 -1.958 -11.292 1.00 94.25 90 LYS A N 1
ATOM 702 C CA . LYS A 1 90 ? -6.786 -1.652 -12.739 1.00 94.25 90 LYS A CA 1
ATOM 703 C C . LYS A 1 90 ? -5.980 -0.396 -13.083 1.00 94.25 90 LYS A C 1
ATOM 705 O O . LYS A 1 90 ? -5.570 -0.270 -14.227 1.00 94.25 90 LYS A O 1
ATOM 710 N N . GLY A 1 91 ? -5.755 0.496 -12.118 1.00 92.38 91 GLY A N 1
ATOM 711 C CA . GLY A 1 91 ? -4.901 1.676 -12.267 1.00 92.38 91 GLY A CA 1
ATOM 712 C C . GLY A 1 91 ? -3.406 1.398 -12.095 1.00 92.38 91 GLY A C 1
ATOM 713 O O . GLY A 1 91 ? -2.624 2.341 -12.114 1.00 92.38 91 GLY A O 1
ATOM 714 N N . TRP A 1 92 ? -3.003 0.137 -11.898 1.00 95.75 92 TRP A N 1
ATOM 715 C CA . TRP A 1 92 ? -1.592 -0.236 -11.801 1.00 95.75 92 TRP A CA 1
ATOM 716 C C . TRP A 1 92 ? -0.868 0.050 -13.121 1.00 95.75 92 TRP A C 1
ATOM 718 O O . TRP A 1 92 ? -1.303 -0.420 -14.174 1.00 95.75 92 TRP A O 1
ATOM 728 N N . ASN A 1 93 ? 0.237 0.790 -13.051 1.00 93.25 93 ASN A N 1
ATOM 729 C CA . ASN A 1 93 ? 1.088 1.113 -14.190 1.00 93.25 93 ASN A CA 1
ATOM 730 C C . ASN A 1 93 ? 2.526 0.669 -13.890 1.00 93.25 93 ASN A C 1
ATOM 732 O O . ASN A 1 93 ? 3.158 1.202 -12.985 1.00 93.25 93 ASN A O 1
ATOM 736 N N . GLU A 1 94 ? 3.030 -0.309 -14.644 1.00 92.81 94 GLU A N 1
ATOM 737 C CA . GLU A 1 94 ? 4.358 -0.911 -14.435 1.00 92.81 94 GLU A CA 1
ATOM 738 C C . GLU A 1 94 ? 5.510 0.013 -14.872 1.00 92.81 94 GLU A C 1
ATOM 740 O O . GLU A 1 94 ? 6.661 -0.215 -14.499 1.00 92.81 94 GLU A O 1
ATOM 745 N N . GLU A 1 95 ? 5.198 1.050 -15.658 1.00 91.50 95 GLU A N 1
ATOM 746 C CA . GLU A 1 95 ? 6.165 2.028 -16.170 1.00 91.50 95 GLU A CA 1
ATOM 747 C C . GLU A 1 95 ? 6.438 3.181 -15.191 1.00 91.50 95 GLU A C 1
ATOM 749 O O . GLU A 1 95 ? 7.373 3.948 -15.410 1.00 91.50 95 GLU A O 1
ATOM 754 N N . GLU A 1 96 ? 5.643 3.320 -14.123 1.00 91.69 96 GLU A N 1
ATOM 755 C CA . GLU A 1 96 ? 5.891 4.325 -13.084 1.00 91.69 96 GLU A CA 1
ATOM 756 C C . GLU A 1 96 ? 7.156 3.988 -12.286 1.00 91.69 96 GLU A C 1
ATOM 758 O O . GLU A 1 96 ? 7.490 2.821 -12.069 1.00 91.69 96 GLU A O 1
ATOM 763 N N . ASP A 1 97 ? 7.832 5.022 -11.783 1.00 90.62 97 ASP A N 1
ATOM 764 C CA . ASP A 1 97 ? 9.037 4.847 -10.965 1.00 90.62 97 ASP A CA 1
ATOM 765 C C . ASP A 1 97 ? 8.733 4.154 -9.626 1.00 90.62 97 ASP A C 1
ATOM 767 O O . ASP A 1 97 ? 9.550 3.374 -9.141 1.00 90.62 97 ASP A O 1
ATOM 771 N N . TYR A 1 98 ? 7.547 4.414 -9.057 1.00 93.81 98 TYR A N 1
ATOM 772 C CA . TYR A 1 98 ? 7.121 3.931 -7.739 1.00 93.81 98 TYR A CA 1
ATOM 773 C C . TYR A 1 98 ? 5.659 3.446 -7.757 1.00 93.81 98 TYR A C 1
ATOM 775 O O . TYR A 1 98 ? 4.761 4.111 -7.218 1.00 93.81 98 TYR A O 1
ATOM 783 N N . PRO A 1 99 ? 5.368 2.325 -8.441 1.00 95.44 99 PRO A N 1
ATOM 784 C CA . PRO A 1 99 ? 3.998 1.908 -8.718 1.00 95.44 99 PRO A CA 1
ATOM 785 C C . PRO A 1 99 ? 3.215 1.520 -7.454 1.00 95.44 99 PRO A C 1
ATOM 787 O O . PRO A 1 99 ? 2.007 1.774 -7.378 1.00 95.44 99 PRO A O 1
ATOM 790 N N . LEU A 1 100 ? 3.875 0.956 -6.436 1.00 96.19 100 LEU A N 1
ATOM 791 C CA . LEU A 1 100 ? 3.223 0.574 -5.184 1.00 96.19 100 LEU A CA 1
ATOM 792 C C . LEU A 1 100 ? 2.894 1.800 -4.336 1.00 96.19 100 LEU A C 1
ATOM 794 O O . LEU A 1 100 ? 1.769 1.933 -3.854 1.00 96.19 100 LEU A O 1
ATOM 798 N N . TYR A 1 101 ? 3.848 2.715 -4.174 1.00 97.00 101 TYR A N 1
ATOM 799 C CA . TYR A 1 101 ? 3.612 3.977 -3.482 1.00 97.00 101 TYR A CA 1
ATOM 800 C C . TYR A 1 101 ? 2.470 4.756 -4.145 1.00 97.00 101 TYR A C 1
ATOM 802 O O . TYR A 1 101 ? 1.566 5.241 -3.458 1.00 97.00 101 TYR A O 1
ATOM 810 N N . GLN A 1 102 ? 2.457 4.822 -5.477 1.00 95.81 102 GLN A N 1
ATOM 811 C CA . GLN A 1 102 ? 1.432 5.531 -6.235 1.00 95.81 102 GLN A CA 1
ATOM 812 C C . GLN A 1 102 ? 0.040 4.923 -6.021 1.00 95.81 102 GLN A C 1
ATOM 814 O O . GLN A 1 102 ? -0.905 5.637 -5.679 1.00 95.81 102 GLN A O 1
ATOM 819 N N . ILE A 1 103 ? -0.107 3.600 -6.164 1.00 96.56 103 ILE A N 1
ATOM 820 C CA . ILE A 1 103 ? -1.421 2.970 -5.988 1.00 96.56 103 ILE A CA 1
ATOM 821 C C . ILE A 1 103 ? -1.909 3.090 -4.539 1.00 96.56 103 ILE A C 1
ATOM 823 O O . ILE A 1 103 ? -3.090 3.363 -4.30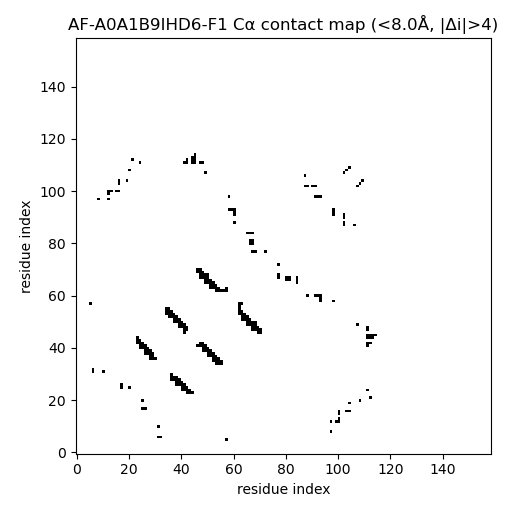4 1.00 96.56 103 ILE A O 1
ATOM 827 N N . LEU A 1 104 ? -1.011 2.930 -3.560 1.00 96.44 104 LEU A N 1
ATOM 828 C CA . LEU A 1 104 ? -1.355 3.028 -2.145 1.00 96.44 104 LEU A CA 1
ATOM 829 C C . LEU A 1 104 ? -1.777 4.446 -1.776 1.00 96.44 104 LEU A C 1
ATOM 831 O O . LEU A 1 104 ? -2.847 4.618 -1.194 1.00 96.44 104 LEU A O 1
ATOM 835 N N . SER A 1 105 ? -0.993 5.453 -2.151 1.00 95.19 105 SER A N 1
ATOM 836 C CA . SER A 1 105 ? -1.274 6.852 -1.819 1.00 95.19 105 SER A CA 1
ATOM 837 C C . SER A 1 105 ? -2.563 7.373 -2.459 1.00 95.19 105 SER A C 1
ATOM 839 O O . SER A 1 105 ? -3.325 8.079 -1.800 1.00 95.19 105 SER A O 1
ATOM 841 N N . ILE A 1 106 ? -2.860 6.990 -3.705 1.00 94.81 106 ILE A N 1
ATOM 842 C CA . ILE A 1 106 ? -4.064 7.461 -4.404 1.00 94.81 106 ILE A CA 1
ATOM 843 C C . ILE A 1 106 ? -5.321 6.735 -3.918 1.00 94.81 106 ILE A C 1
ATOM 845 O O . ILE A 1 106 ? -6.377 7.357 -3.779 1.00 94.81 106 ILE A O 1
ATOM 849 N N . HIS A 1 107 ? -5.251 5.418 -3.702 1.00 94.88 107 HIS A N 1
ATOM 850 C CA . HIS A 1 107 ? -6.461 4.607 -3.549 1.00 94.88 107 HIS A CA 1
ATOM 851 C C . HIS A 1 107 ? -6.655 3.973 -2.178 1.00 94.88 107 HIS A C 1
ATOM 853 O O . HIS A 1 107 ? -7.807 3.767 -1.795 1.00 94.88 107 HIS A O 1
ATOM 859 N N . PHE A 1 108 ? -5.585 3.643 -1.453 1.00 94.75 108 PHE A N 1
ATOM 860 C CA . PHE A 1 108 ? -5.687 2.787 -0.269 1.00 94.75 108 PHE A CA 1
ATOM 861 C C . PHE A 1 108 ? -5.421 3.520 1.047 1.00 94.75 108 PHE A C 1
ATOM 863 O O . PHE A 1 108 ? -6.199 3.353 1.983 1.00 94.75 108 PHE A O 1
ATOM 870 N N . LEU A 1 109 ? -4.400 4.376 1.124 1.00 93.81 109 LEU A N 1
ATOM 871 C CA . LEU A 1 109 ? -4.133 5.192 2.314 1.00 93.81 109 LEU A CA 1
ATOM 872 C C . LEU A 1 109 ? -5.301 6.129 2.667 1.00 93.81 109 LEU A C 1
ATOM 874 O O . LEU A 1 109 ? -5.665 6.185 3.839 1.00 93.81 109 LEU A O 1
ATOM 878 N N . PRO A 1 110 ? -5.999 6.776 1.707 1.00 92.31 110 PRO A N 1
ATOM 879 C CA . PRO A 1 110 ? -7.170 7.591 2.035 1.00 92.31 110 PRO A CA 1
ATOM 880 C C . PRO A 1 110 ? -8.309 6.813 2.711 1.00 92.31 110 PRO A C 1
ATOM 882 O O . PRO A 1 110 ? -9.153 7.422 3.362 1.00 92.31 110 PRO A O 1
ATOM 885 N N . LEU A 1 111 ? -8.350 5.481 2.574 1.00 90.12 111 LEU A N 1
ATOM 886 C CA . LEU A 1 111 ? -9.338 4.634 3.252 1.00 90.12 111 LEU A CA 1
ATOM 887 C C . LEU A 1 111 ? -9.037 4.466 4.745 1.00 90.12 111 LEU A C 1
ATOM 889 O O . LEU A 1 111 ? -9.940 4.129 5.508 1.00 90.12 111 LEU A O 1
ATOM 893 N N . LEU A 1 112 ? -7.776 4.656 5.144 1.00 89.56 112 LEU A N 1
ATOM 894 C CA . LEU A 1 112 ? -7.327 4.540 6.529 1.00 89.56 112 LEU A CA 1
ATOM 895 C C . LEU A 1 112 ? -7.468 5.844 7.317 1.00 89.56 112 LEU A C 1
ATOM 897 O O . LEU A 1 112 ? -7.493 5.808 8.554 1.00 89.56 112 LEU A O 1
ATOM 901 N N . ALA A 1 113 ? -7.611 6.964 6.606 1.00 84.81 113 ALA A N 1
ATOM 902 C CA . ALA A 1 113 ? -7.768 8.276 7.197 1.00 84.81 113 ALA A CA 1
ATOM 903 C C . ALA A 1 113 ? -9.055 8.361 8.041 1.00 84.81 113 ALA A C 1
ATOM 905 O O . ALA A 1 113 ? -10.092 7.789 7.678 1.00 84.81 113 ALA A O 1
ATOM 906 N N . PRO A 1 114 ? -9.034 9.106 9.160 1.00 75.12 114 PRO A N 1
ATOM 907 C CA . PRO A 1 114 ? -10.222 9.311 9.972 1.00 75.12 114 PRO A CA 1
ATOM 908 C C . PRO A 1 114 ? -11.316 9.967 9.124 1.00 75.12 114 PRO A C 1
ATOM 910 O O . PRO A 1 114 ? -11.087 10.970 8.445 1.00 75.12 114 PRO A O 1
ATOM 913 N N . SER A 1 115 ? -12.527 9.410 9.171 1.00 63.69 115 SER A N 1
ATOM 914 C CA . SER A 1 115 ? -13.687 9.921 8.443 1.00 63.69 115 SER A CA 1
ATOM 915 C C . SER A 1 115 ? -14.094 11.294 8.984 1.00 63.69 115 SER A C 1
ATOM 917 O O . SER A 1 115 ? -14.949 11.408 9.861 1.00 63.69 115 SER A O 1
ATOM 919 N N . SER A 1 116 ? -13.475 12.354 8.473 1.00 48.97 116 SER A N 1
ATOM 920 C CA . SER A 1 116 ? -13.842 13.733 8.780 1.00 48.97 116 SER A CA 1
ATOM 921 C C . SER A 1 116 ? -14.878 14.209 7.763 1.00 48.97 116 SER A C 1
ATOM 923 O O . SER A 1 116 ? -14.588 14.998 6.867 1.00 48.97 116 SER A O 1
ATOM 925 N N . THR A 1 117 ? -16.099 13.671 7.820 1.00 44.22 117 THR A N 1
ATOM 926 C CA . THR A 1 117 ? -17.227 14.261 7.081 1.00 44.22 117 THR A CA 1
ATOM 927 C C . THR A 1 117 ? -18.550 13.981 7.799 1.00 44.22 117 THR A C 1
ATOM 929 O O . THR A 1 117 ? -19.004 12.836 7.808 1.00 44.22 117 THR A O 1
ATOM 932 N N . PRO A 1 118 ? -19.209 14.991 8.403 1.00 43.62 118 PRO A N 1
ATOM 933 C CA . PRO A 1 118 ? -20.624 14.867 8.729 1.00 43.62 118 PRO A CA 1
ATOM 934 C C . PRO A 1 118 ? -21.411 14.681 7.420 1.00 43.62 118 PRO A C 1
ATOM 936 O O . PRO A 1 118 ? -21.117 15.365 6.436 1.00 43.62 118 PRO A O 1
ATOM 939 N N . PRO A 1 119 ? -22.397 13.773 7.365 1.00 44.44 119 PRO A N 1
ATOM 940 C CA . PRO A 1 119 ? -23.152 13.531 6.146 1.00 44.44 119 PRO A CA 1
ATOM 941 C C . PRO A 1 119 ? -23.918 14.800 5.762 1.00 44.44 119 PRO A C 1
ATOM 943 O O . PRO A 1 119 ? -24.812 15.243 6.483 1.00 44.44 119 PRO A O 1
ATOM 946 N N . ILE A 1 120 ? -23.593 15.386 4.608 1.00 48.84 120 ILE A N 1
ATOM 947 C CA . ILE A 1 120 ? -24.515 16.297 3.931 1.00 48.84 120 ILE A CA 1
ATOM 948 C C . ILE A 1 120 ? -25.632 15.405 3.392 1.00 48.84 120 ILE A C 1
ATOM 950 O O . ILE A 1 120 ? -25.507 14.790 2.335 1.00 48.84 120 ILE A O 1
ATOM 954 N N . THR A 1 121 ? -26.705 15.279 4.168 1.00 38.28 121 THR A N 1
ATOM 955 C CA . THR A 1 121 ? -27.954 14.649 3.743 1.00 38.28 121 THR A CA 1
ATOM 956 C C . THR A 1 121 ? -28.537 15.470 2.599 1.00 38.28 121 THR A C 1
ATOM 958 O O . THR A 1 121 ? -29.225 16.465 2.819 1.00 38.28 121 THR A O 1
ATOM 961 N N . ILE A 1 122 ? -28.260 15.070 1.361 1.00 48.78 122 ILE A N 1
ATOM 962 C CA . ILE A 1 122 ? -28.976 15.582 0.195 1.00 48.78 122 ILE A CA 1
ATOM 963 C C . ILE A 1 122 ? -30.285 14.784 0.105 1.00 48.78 122 ILE A C 1
ATOM 965 O O . ILE A 1 122 ? -30.348 13.741 -0.543 1.00 48.78 122 ILE A O 1
ATOM 969 N N . SER A 1 123 ? -31.321 15.229 0.821 1.00 41.38 123 SER A N 1
ATOM 970 C CA . SER A 1 123 ? -32.684 14.714 0.631 1.00 41.38 123 SER A CA 1
ATOM 971 C C . SER A 1 123 ? -33.218 15.171 -0.732 1.00 41.38 123 SER A C 1
ATOM 973 O O . SER A 1 123 ? -33.201 16.373 -1.001 1.00 41.38 123 SER A O 1
ATOM 975 N N . PRO A 1 124 ? -33.738 14.272 -1.587 1.00 59.78 124 PRO A N 1
ATOM 976 C CA . PRO A 1 124 ? -34.346 14.653 -2.850 1.00 59.78 124 PRO A CA 1
ATOM 977 C C . PRO A 1 124 ? -35.857 14.788 -2.653 1.00 59.78 124 PRO A C 1
ATOM 979 O O . PRO A 1 124 ? -36.554 13.777 -2.639 1.00 59.78 124 PRO A O 1
ATOM 982 N N . SER A 1 125 ? -36.387 16.003 -2.483 1.00 45.03 125 SER A N 1
ATOM 983 C CA . SER A 1 125 ? -37.825 16.272 -2.656 1.00 45.03 125 SER A CA 1
ATOM 984 C C . SER A 1 125 ? -38.152 17.768 -2.744 1.00 45.03 125 SER A C 1
ATOM 986 O O . SER A 1 125 ? -37.902 18.511 -1.803 1.00 45.03 125 SER A O 1
ATOM 988 N N . GLN A 1 126 ? -38.828 18.103 -3.849 1.00 40.91 126 GLN A N 1
ATOM 989 C CA . GLN A 1 126 ? -39.819 19.172 -4.050 1.00 40.91 126 GLN A CA 1
ATOM 990 C C . GLN A 1 126 ? -39.352 20.600 -4.400 1.00 40.91 126 GLN A C 1
ATOM 992 O O . GLN A 1 126 ? -38.847 21.339 -3.568 1.00 40.91 126 GLN A O 1
ATOM 997 N N . ASP A 1 127 ? -39.609 20.920 -5.677 1.00 37.00 127 ASP A N 1
ATOM 998 C CA . ASP A 1 127 ? -40.104 22.150 -6.324 1.00 37.00 127 ASP A CA 1
ATOM 999 C C . ASP A 1 127 ? -39.696 23.566 -5.843 1.00 37.00 127 ASP A C 1
ATOM 1001 O O . ASP A 1 127 ? -39.586 23.849 -4.651 1.00 37.00 127 ASP A O 1
ATOM 1005 N N . PRO A 1 128 ? -39.529 24.523 -6.785 1.00 49.69 128 PRO A N 1
ATOM 1006 C CA . PRO A 1 128 ? -38.935 25.824 -6.510 1.00 49.69 128 PRO A CA 1
ATOM 1007 C C . PRO A 1 128 ? -39.957 26.816 -5.940 1.00 49.69 128 PRO A C 1
ATOM 1009 O O . PRO A 1 128 ? -40.921 27.193 -6.606 1.00 49.69 128 PRO A O 1
ATOM 1012 N N . VAL A 1 129 ? -39.688 27.334 -4.741 1.00 40.53 129 VAL A N 1
ATOM 1013 C CA . VAL A 1 129 ? -40.288 28.581 -4.240 1.00 40.53 129 VAL A CA 1
ATOM 1014 C C . VAL A 1 129 ? -39.165 29.606 -4.061 1.00 40.53 129 VAL A C 1
ATOM 1016 O O . VAL A 1 129 ? -38.145 29.279 -3.451 1.00 40.53 129 VAL A O 1
ATOM 1019 N N . PRO A 1 130 ? -39.291 30.828 -4.612 1.00 58.72 130 PRO A N 1
ATOM 1020 C CA . PRO A 1 130 ? -38.231 31.816 -4.529 1.00 58.72 130 PRO A CA 1
ATOM 1021 C C . PRO A 1 130 ? -38.266 32.590 -3.201 1.00 58.72 130 PRO A C 1
ATOM 1023 O O . PRO A 1 130 ? -39.259 32.595 -2.476 1.00 58.72 130 PRO A O 1
ATOM 1026 N N . ILE A 1 131 ? -37.197 33.372 -3.022 1.00 45.25 131 ILE A N 1
ATOM 1027 C CA . ILE A 1 131 ? -37.001 34.524 -2.127 1.00 45.25 131 ILE A CA 1
ATOM 1028 C C . ILE A 1 131 ? -36.640 34.216 -0.651 1.00 45.25 131 ILE A C 1
ATOM 1030 O O . ILE A 1 131 ? -37.507 34.014 0.190 1.00 45.25 131 ILE A O 1
ATOM 1034 N N . ASN A 1 132 ? -35.354 34.308 -0.281 1.00 40.47 132 ASN A N 1
ATOM 1035 C CA . ASN A 1 132 ? -34.786 35.542 0.292 1.00 40.47 132 ASN A CA 1
ATOM 1036 C C . ASN A 1 132 ? -33.306 35.396 0.690 1.00 40.47 132 ASN A C 1
ATOM 1038 O O . ASN A 1 132 ? -32.881 34.430 1.316 1.00 40.47 132 ASN A O 1
ATOM 1042 N N . ASP A 1 133 ? -32.566 36.433 0.313 1.00 51.91 133 ASP A N 1
ATOM 1043 C CA . ASP A 1 133 ? -31.193 36.795 0.645 1.00 51.91 133 ASP A CA 1
ATOM 1044 C C . ASP A 1 133 ? -30.690 36.334 2.028 1.00 51.91 133 ASP A C 1
ATOM 1046 O O . ASP A 1 133 ? -31.015 36.905 3.066 1.00 51.91 133 ASP A O 1
ATOM 1050 N N . THR A 1 134 ? -29.783 35.361 2.028 1.00 52.62 134 THR A N 1
ATOM 1051 C CA . THR A 1 134 ? -28.588 35.406 2.877 1.00 52.62 134 THR A CA 1
ATOM 1052 C C . THR A 1 134 ? -27.424 34.923 2.023 1.00 52.62 134 THR A C 1
ATOM 1054 O O . THR A 1 134 ? -27.313 33.749 1.683 1.00 52.62 134 THR A O 1
ATOM 1057 N N . SER A 1 135 ? -26.577 35.862 1.600 1.00 55.56 135 SER A N 1
ATOM 1058 C CA . SER A 1 135 ? -25.351 35.602 0.844 1.00 55.56 135 SER A CA 1
ATOM 1059 C C . SER A 1 135 ? -24.415 34.665 1.626 1.00 55.56 135 SER A C 1
ATOM 1061 O O . SER A 1 135 ? -23.508 35.120 2.321 1.00 55.56 135 SER A O 1
ATOM 1063 N N . LEU A 1 136 ? -24.573 33.352 1.464 1.00 60.47 136 LEU A N 1
ATOM 1064 C CA . LEU A 1 136 ? -23.539 32.360 1.762 1.00 60.47 136 LEU A CA 1
ATOM 1065 C C . LEU A 1 136 ? -22.550 32.337 0.593 1.00 60.47 136 LEU A C 1
ATOM 1067 O O . LEU A 1 136 ? -22.486 31.388 -0.185 1.00 60.47 136 LEU A O 1
ATOM 1071 N N . LYS A 1 137 ? -21.788 33.425 0.435 1.00 63.12 137 LYS A N 1
ATOM 1072 C CA . LYS A 1 137 ? -20.588 33.372 -0.401 1.00 63.12 137 LYS A CA 1
ATOM 1073 C C . LYS A 1 137 ? -19.560 32.521 0.342 1.00 63.12 137 LYS A C 1
ATOM 1075 O O . LYS A 1 137 ? -19.251 32.843 1.490 1.00 63.12 137 LYS A O 1
ATOM 1080 N N . PRO A 1 138 ? -19.017 31.463 -0.274 1.00 66.56 138 PRO A N 1
ATOM 1081 C CA . PRO A 1 138 ? -17.938 30.712 0.340 1.00 66.56 138 PRO A CA 1
ATOM 1082 C C . PRO A 1 138 ? -16.741 31.647 0.551 1.00 66.56 138 PRO A C 1
ATOM 1084 O O . PRO A 1 138 ? -16.204 32.233 -0.392 1.00 66.56 138 PRO A O 1
ATOM 1087 N N . HIS A 1 139 ? -16.343 31.827 1.809 1.00 64.06 139 HIS A N 1
ATOM 1088 C CA . HIS A 1 139 ? -15.112 32.525 2.150 1.00 64.06 139 HIS A CA 1
ATOM 1089 C C . HIS A 1 139 ? -13.938 31.590 1.857 1.00 64.06 139 HIS A C 1
ATOM 1091 O O . HIS A 1 139 ? -13.589 30.732 2.662 1.00 64.06 139 HIS A O 1
ATOM 1097 N N . HIS A 1 140 ? -13.334 31.741 0.682 1.00 59.88 140 HIS A N 1
ATOM 1098 C CA . HIS A 1 140 ? -12.051 31.120 0.379 1.00 59.88 140 HIS A CA 1
ATOM 1099 C C . HIS A 1 140 ? -10.941 31.976 1.004 1.00 59.88 140 HIS A C 1
ATOM 1101 O O . HIS A 1 140 ? -10.683 33.091 0.552 1.00 59.88 140 HIS A O 1
ATOM 1107 N N . CYS A 1 141 ? -10.291 31.478 2.056 1.00 59.94 141 CYS A N 1
ATOM 1108 C CA . CYS A 1 141 ? -9.095 32.108 2.612 1.00 59.94 141 CYS A CA 1
ATOM 1109 C C . CYS A 1 141 ? -7.856 31.560 1.894 1.00 59.94 141 CYS A C 1
ATOM 1111 O O . CYS A 1 141 ? -7.520 30.387 2.028 1.00 59.94 141 CYS A O 1
ATOM 1113 N N . LEU A 1 142 ? -7.166 32.418 1.142 1.00 62.50 142 LEU A N 1
ATOM 1114 C CA . LEU A 1 142 ? -5.824 32.146 0.631 1.00 62.50 142 LEU A CA 1
ATOM 1115 C C . LEU A 1 142 ? -4.822 32.350 1.773 1.00 62.50 142 LEU A C 1
ATOM 1117 O O . LEU A 1 142 ? -4.661 33.468 2.264 1.00 62.50 142 LEU A O 1
ATOM 1121 N N . LEU A 1 143 ? -4.138 31.283 2.190 1.00 61.66 143 LEU A N 1
ATOM 1122 C CA . LEU A 1 143 ? -2.962 31.387 3.054 1.00 61.66 143 LEU A CA 1
ATOM 1123 C C . LEU A 1 143 ? -1.832 32.027 2.239 1.00 61.66 143 LEU A C 1
ATOM 1125 O O . LEU A 1 143 ? -1.131 31.359 1.484 1.00 61.66 143 LEU A O 1
ATOM 1129 N N . ILE A 1 144 ? -1.687 33.347 2.350 1.00 60.28 144 ILE A N 1
ATOM 1130 C CA . ILE A 1 144 ? -0.554 34.063 1.768 1.00 60.28 144 ILE A CA 1
ATOM 1131 C C . ILE A 1 144 ? 0.699 33.787 2.609 1.00 60.28 144 ILE A C 1
ATOM 1133 O O . ILE A 1 144 ? 0.749 34.060 3.806 1.00 60.28 144 ILE A O 1
ATOM 1137 N N . SER A 1 145 ? 1.729 33.225 1.983 1.00 54.59 145 SER A N 1
ATOM 1138 C CA . SER A 1 145 ? 3.045 33.049 2.597 1.00 54.59 145 SER A CA 1
ATOM 1139 C C . SER A 1 145 ? 3.661 34.410 2.949 1.00 54.59 145 SER A C 1
ATOM 1141 O O . SER A 1 145 ? 3.759 35.294 2.095 1.00 54.59 145 SER A O 1
ATOM 1143 N N . HIS A 1 146 ? 4.142 34.557 4.182 1.00 56.97 146 HIS A N 1
ATOM 1144 C CA . HIS A 1 146 ? 4.766 35.755 4.764 1.00 56.97 146 HIS A CA 1
ATOM 1145 C C . HIS A 1 146 ? 6.154 36.137 4.184 1.00 56.97 146 HIS A C 1
ATOM 1147 O O . HIS A 1 146 ? 6.981 36.711 4.887 1.00 56.97 146 HIS A O 1
ATOM 1153 N N . HIS A 1 147 ? 6.436 35.871 2.903 1.00 57.38 147 HIS A N 1
ATOM 1154 C CA . HIS A 1 147 ? 7.741 36.171 2.285 1.00 57.38 147 HIS A CA 1
ATOM 1155 C C . HIS A 1 147 ? 7.737 37.269 1.209 1.00 57.38 147 HIS A C 1
ATOM 1157 O O . HIS A 1 147 ? 8.732 37.448 0.515 1.00 57.38 147 HIS A O 1
ATOM 1163 N N . LEU A 1 148 ? 6.683 38.087 1.115 1.00 50.91 148 LEU A N 1
ATOM 1164 C CA . LEU A 1 148 ? 6.648 39.259 0.222 1.00 50.91 148 LEU A CA 1
ATOM 1165 C C . LEU A 1 148 ? 6.373 40.579 0.958 1.00 50.91 148 LEU A C 1
ATOM 1167 O O . LEU A 1 148 ? 5.618 41.425 0.490 1.00 50.91 148 LEU A O 1
ATOM 1171 N N . LEU A 1 149 ? 7.034 40.799 2.096 1.00 52.50 149 LEU A N 1
ATOM 1172 C CA . LEU A 1 149 ? 7.185 42.145 2.657 1.00 52.50 149 LEU A CA 1
ATOM 1173 C C . LEU A 1 149 ? 8.491 42.774 2.152 1.00 52.50 149 LEU A C 1
ATOM 1175 O O . LEU A 1 149 ? 9.433 42.971 2.912 1.00 52.50 149 LEU A O 1
ATOM 1179 N N . SER A 1 150 ? 8.549 43.107 0.858 1.00 49.50 150 SER A N 1
ATOM 1180 C CA . SER A 1 150 ? 9.466 44.158 0.403 1.00 49.50 150 SER A CA 1
ATOM 1181 C C . SER A 1 150 ? 8.747 45.496 0.557 1.00 49.50 150 SER A C 1
ATOM 1183 O O . SER A 1 150 ? 7.823 45.815 -0.188 1.00 49.50 150 SER A O 1
ATOM 1185 N N . SER A 1 151 ? 9.132 46.270 1.569 1.00 52.59 151 SER A N 1
ATOM 1186 C CA . SER A 1 151 ? 8.513 47.540 1.971 1.00 52.59 151 SER A CA 1
ATOM 1187 C C . SER A 1 151 ? 8.896 48.731 1.079 1.00 52.59 151 SER A C 1
ATOM 1189 O O . SER A 1 151 ? 8.979 49.864 1.547 1.00 52.59 151 SER A O 1
ATOM 1191 N N . THR A 1 152 ? 9.134 48.515 -0.218 1.00 54.78 152 THR A N 1
ATOM 1192 C CA . THR A 1 152 ? 9.588 49.583 -1.121 1.00 54.78 152 THR A CA 1
ATOM 1193 C C . THR A 1 152 ? 8.666 49.737 -2.329 1.00 54.78 152 THR A C 1
ATOM 1195 O O . THR A 1 152 ? 8.552 48.836 -3.151 1.00 54.78 152 THR A O 1
ATOM 1198 N N . LYS A 1 153 ? 8.094 50.947 -2.450 1.00 49.75 153 LYS A N 1
ATOM 1199 C CA . LYS A 1 153 ? 7.325 51.532 -3.573 1.00 49.75 153 LYS A CA 1
ATOM 1200 C C . LYS A 1 153 ? 5.851 51.131 -3.732 1.00 49.75 153 LYS A C 1
ATOM 1202 O O . LYS A 1 153 ? 5.528 50.249 -4.515 1.00 49.75 153 LYS A O 1
ATOM 1207 N N . ARG A 1 154 ? 4.961 51.977 -3.194 1.00 53.84 154 ARG A N 1
ATOM 1208 C CA . ARG A 1 154 ? 3.977 52.738 -4.002 1.00 53.84 154 ARG A CA 1
ATOM 1209 C C . ARG A 1 154 ? 3.795 54.131 -3.397 1.00 53.84 154 ARG A C 1
ATOM 1211 O O . ARG A 1 154 ? 2.940 54.356 -2.550 1.00 53.84 154 ARG A O 1
ATOM 1218 N N . LYS A 1 155 ? 4.675 55.042 -3.804 1.00 55.81 155 LYS A N 1
ATOM 1219 C CA . LYS A 1 155 ? 4.448 56.487 -3.760 1.00 55.81 155 LYS A CA 1
ATOM 1220 C C . LYS A 1 155 ? 4.022 56.875 -5.180 1.00 55.81 155 LYS A C 1
ATOM 1222 O O . LYS A 1 155 ? 4.560 56.298 -6.122 1.00 55.81 155 LYS A O 1
ATOM 1227 N N . ASP A 1 156 ? 3.078 57.800 -5.270 1.00 53.34 156 ASP A N 1
ATOM 1228 C CA . ASP A 1 156 ? 2.500 58.393 -6.482 1.00 53.34 156 ASP A CA 1
ATOM 1229 C C . ASP A 1 156 ? 1.546 57.505 -7.279 1.00 53.34 156 ASP A C 1
ATOM 1231 O O . ASP A 1 156 ? 1.960 56.691 -8.092 1.00 53.34 156 ASP A O 1
ATOM 1235 N N . LEU A 1 157 ? 0.248 57.707 -7.035 1.00 49.72 157 LEU A N 1
ATOM 1236 C CA . LEU A 1 157 ? -0.812 57.775 -8.050 1.00 49.72 157 LEU A CA 1
ATOM 1237 C C . LEU A 1 157 ? -2.089 58.313 -7.370 1.00 49.72 157 LEU A C 1
ATOM 1239 O O . LEU A 1 157 ? -3.093 57.624 -7.231 1.00 49.72 157 LEU A O 1
ATOM 1243 N N . LEU A 1 158 ? -2.012 59.553 -6.885 1.00 49.47 158 LEU A N 1
ATOM 1244 C CA . LEU A 1 158 ? -3.173 60.426 -6.714 1.00 49.47 158 LEU A CA 1
ATOM 1245 C C . LEU A 1 158 ? -2.789 61.754 -7.372 1.00 49.47 158 LEU A C 1
ATOM 1247 O O . LEU A 1 158 ? -2.066 62.554 -6.781 1.00 49.47 158 LEU A O 1
ATOM 1251 N N . SER A 1 159 ? -3.211 61.919 -8.623 1.00 43.62 159 SER A N 1
ATOM 1252 C CA . SER A 1 159 ? -3.368 63.210 -9.293 1.00 43.62 159 SER A CA 1
ATOM 1253 C C . SER A 1 159 ? -4.816 63.339 -9.724 1.00 43.62 159 SER A C 1
ATOM 1255 O O . SER A 1 159 ? -5.445 62.283 -9.964 1.00 43.62 159 SER A O 1
#

Radius of gyration: 23.99 Å; Cα contacts (8 Å, |Δi|>4): 149; chains: 1; bounding box: 60×76×31 Å

Sequence (159 aa):
MVDKATHDDIDTELELISSSLLPAERLTSSESGSWPRVIDITSEDCKLSLHINVNEGYRVKDAVQIEVKSKSMGREEASGWKERVEEKMKGWNEEEDYPLYQILSIHFLPLLAPSSTPPITISPSQDPVPINDTSLKPHHCLLISHHLLSSTKRKDLLS

Secondary structure (DSSP, 8-state):
---HHHHHHHHHHHHHHHHHS-TTEEEEEPPTT-SSEEEEEEETTTSEEEEEEE-SSTTSGGGEEEEEEETT--HHHHHHHHHHHHHHGGG--TTSSSHHHHHIIIIIGGGTS--------------------------------TT------------